Protein AF-A0A2N2DIF7-F1 (afdb_monomer_lite)

Radius of gyration: 13.76 Å; chains: 1; bounding box: 31×17×44 Å

pLDDT: mean 80.89, std 14.2, range [41.59, 93.69]

Sequence (59 aa):
MDRQPEGAALVNITAYSPKIRQQLTMGEESVNINMAVRYNSLENKTLVYVGSPLITTEY

Foldseek 3Di:
DDDDPVQDFPDKDWDDDPVDPAWDDDDPDITFKIWTWDQDPVVRDIDIDIGTRDDPDRD

Secondary structure (DSSP, 8-state):
-----TT--SEEEEE--TT----EEETTEEE-EEEEEEEETTTTEEEEEEESS------

Structure (mmCIF, N/CA/C/O backbone):
data_AF-A0A2N2DIF7-F1
#
_entry.id   AF-A0A2N2DIF7-F1
#
loop_
_atom_site.group_PDB
_atom_site.id
_atom_site.type_symbol
_atom_site.label_atom_id
_atom_site.label_alt_id
_atom_site.label_comp_id
_atom_site.label_asym_id
_atom_site.label_entity_id
_atom_site.label_seq_id
_atom_site.pdbx_PDB_ins_code
_atom_site.Cartn_x
_atom_site.Cartn_y
_atom_site.Cartn_z
_atom_site.occupancy
_atom_site.B_iso_or_equiv
_atom_site.auth_seq_id
_atom_site.auth_comp_id
_atom_site.auth_asym_id
_atom_site.auth_atom_id
_atom_site.pdbx_PDB_model_num
ATOM 1 N N . MET A 1 1 ? -0.762 -0.721 27.726 1.00 41.59 1 MET A N 1
ATOM 2 C CA . MET A 1 1 ? -1.422 -0.682 26.407 1.00 41.59 1 MET A CA 1
ATOM 3 C C . MET A 1 1 ? -0.661 0.298 25.544 1.00 41.59 1 MET A C 1
ATOM 5 O O . MET A 1 1 ? -0.595 1.464 25.911 1.00 41.59 1 MET A O 1
ATOM 9 N N . ASP A 1 2 ? -0.044 -0.186 24.474 1.00 48.06 2 ASP A N 1
ATOM 10 C CA . ASP A 1 2 ? 0.701 0.650 23.537 1.00 48.06 2 ASP A CA 1
ATOM 11 C C . ASP A 1 2 ? -0.308 1.489 22.736 1.00 48.06 2 ASP A C 1
ATOM 13 O O . ASP A 1 2 ? -1.133 0.943 22.000 1.00 48.06 2 ASP A O 1
ATOM 17 N N . ARG A 1 3 ? -0.353 2.804 22.982 1.00 54.69 3 ARG A N 1
ATOM 18 C CA . ARG A 1 3 ? -1.223 3.710 22.225 1.00 54.69 3 ARG A CA 1
ATOM 19 C C . ARG A 1 3 ? -0.534 3.986 20.896 1.00 54.69 3 ARG A C 1
ATOM 21 O O . ARG A 1 3 ? 0.369 4.813 20.834 1.00 54.69 3 ARG A O 1
ATOM 28 N N . GLN A 1 4 ? -0.978 3.305 19.844 1.00 57.81 4 GLN A N 1
ATOM 29 C CA . GLN A 1 4 ? -0.745 3.772 18.480 1.00 57.81 4 GLN A CA 1
ATOM 30 C C . GLN A 1 4 ? -1.228 5.234 18.406 1.00 57.81 4 GLN A C 1
ATOM 32 O O . GLN A 1 4 ? -2.348 5.504 18.857 1.00 57.81 4 GLN A O 1
ATOM 37 N N . PRO A 1 5 ? -0.406 6.185 17.930 1.00 58.09 5 PRO A N 1
ATOM 38 C CA . PRO A 1 5 ? -0.823 7.575 17.823 1.00 58.09 5 PRO A CA 1
ATOM 39 C C . PRO A 1 5 ? -2.046 7.653 16.907 1.00 58.09 5 PRO A C 1
ATOM 41 O O . PRO A 1 5 ? -2.035 7.120 15.796 1.00 58.09 5 PRO A O 1
ATOM 44 N N . GLU A 1 6 ? -3.118 8.281 17.391 1.00 55.12 6 GLU A N 1
ATOM 45 C CA . GLU A 1 6 ? -4.320 8.513 16.594 1.00 55.12 6 GLU A CA 1
ATOM 46 C C . GLU A 1 6 ? -3.933 9.369 15.377 1.00 55.12 6 GLU A C 1
ATOM 48 O O . GLU A 1 6 ? -3.615 10.545 15.521 1.00 55.12 6 GLU A O 1
ATOM 53 N N . GLY A 1 7 ? -3.865 8.744 14.196 1.00 55.50 7 GLY A N 1
ATOM 54 C CA . GLY A 1 7 ? -3.447 9.384 12.940 1.00 55.50 7 GLY A CA 1
ATOM 55 C C . GLY A 1 7 ? -2.466 8.565 12.091 1.00 55.50 7 GLY A C 1
ATOM 56 O O . GLY A 1 7 ? -2.381 8.781 10.887 1.00 55.50 7 GLY A O 1
ATOM 57 N N . ALA A 1 8 ? -1.763 7.579 12.661 1.00 60.72 8 ALA A N 1
ATOM 58 C CA . ALA A 1 8 ? -0.875 6.720 11.872 1.00 60.72 8 ALA A CA 1
ATOM 59 C C . ALA A 1 8 ? -1.653 5.595 11.161 1.00 60.72 8 ALA A C 1
ATOM 61 O O . ALA A 1 8 ? -2.465 4.895 11.772 1.00 60.72 8 ALA A O 1
ATOM 62 N N . ALA A 1 9 ? -1.394 5.392 9.864 1.00 63.62 9 ALA A N 1
ATOM 63 C CA . ALA A 1 9 ? -1.849 4.193 9.165 1.00 63.62 9 ALA A CA 1
ATOM 64 C C . ALA A 1 9 ? -1.188 2.962 9.802 1.00 63.62 9 ALA A C 1
ATOM 66 O O . ALA A 1 9 ? 0.030 2.925 9.969 1.00 63.62 9 ALA A O 1
ATOM 67 N N . LEU A 1 10 ? -1.988 1.946 10.131 1.00 73.88 10 LEU A N 1
ATOM 68 C CA . LEU A 1 10 ? -1.482 0.679 10.665 1.00 73.88 10 LEU A CA 1
ATOM 69 C C . LEU A 1 10 ? -0.643 -0.056 9.618 1.00 73.88 10 LEU A C 1
ATOM 71 O O . LEU A 1 10 ? 0.303 -0.761 9.954 1.00 73.88 10 LEU A O 1
ATOM 75 N N . VAL A 1 11 ? -1.015 0.098 8.346 1.00 84.06 11 VAL A N 1
ATOM 76 C CA . VAL A 1 11 ? -0.350 -0.528 7.206 1.00 84.06 11 VAL A CA 1
ATOM 77 C C . VAL A 1 11 ? -0.373 0.446 6.029 1.00 84.06 11 VAL A C 1
ATOM 79 O O . VAL A 1 11 ? -1.440 0.945 5.669 1.00 84.06 11 VAL A O 1
ATOM 82 N N . ASN A 1 12 ? 0.789 0.693 5.420 1.00 83.56 12 ASN A N 1
ATOM 83 C CA . ASN A 1 12 ? 0.932 1.441 4.170 1.00 83.56 12 ASN A CA 1
ATOM 84 C C . ASN A 1 12 ? 1.679 0.576 3.148 1.00 83.56 12 ASN A C 1
ATOM 86 O O . ASN A 1 12 ? 2.790 0.124 3.422 1.00 83.56 12 ASN A O 1
ATOM 90 N N . ILE A 1 13 ? 1.060 0.325 1.997 1.00 88.56 13 ILE A N 1
ATOM 91 C CA . ILE A 1 13 ? 1.583 -0.561 0.953 1.00 88.56 13 ILE A CA 1
ATOM 92 C C . ILE A 1 13 ? 1.601 0.196 -0.370 1.00 88.56 13 ILE A C 1
ATOM 94 O O . ILE A 1 13 ? 0.605 0.792 -0.779 1.00 88.56 13 ILE A O 1
ATOM 98 N N . THR A 1 14 ? 2.729 0.135 -1.065 1.00 90.69 14 THR A N 1
ATOM 99 C CA . THR A 1 14 ? 2.854 0.534 -2.465 1.00 90.69 14 THR A CA 1
ATOM 100 C C . THR A 1 14 ? 2.863 -0.702 -3.355 1.00 90.69 14 THR A C 1
ATOM 102 O O . THR A 1 14 ? 3.357 -1.762 -2.973 1.00 90.69 14 THR A O 1
ATOM 105 N N . ALA A 1 15 ? 2.278 -0.590 -4.542 1.00 90.62 15 ALA A N 1
ATOM 106 C CA . ALA A 1 15 ? 2.253 -1.667 -5.521 1.00 90.62 15 ALA A CA 1
ATOM 107 C C . ALA A 1 15 ? 2.323 -1.126 -6.954 1.00 90.62 15 ALA A C 1
ATOM 109 O O . ALA A 1 15 ? 2.107 0.062 -7.220 1.00 90.62 15 ALA A O 1
ATOM 110 N N . TYR A 1 16 ? 2.608 -2.040 -7.879 1.00 93.31 16 TYR A N 1
ATOM 111 C CA . TYR A 1 16 ? 2.636 -1.786 -9.311 1.00 93.31 16 TYR A CA 1
ATOM 112 C C . TYR A 1 16 ? 1.622 -2.664 -10.043 1.00 93.31 16 TYR A C 1
ATOM 114 O O . TYR A 1 16 ? 1.522 -3.867 -9.801 1.00 93.31 16 TYR A O 1
ATOM 122 N N . SER A 1 17 ? 0.909 -2.073 -10.995 1.00 92.19 17 SER A N 1
ATOM 123 C CA . SER A 1 17 ? 0.099 -2.784 -11.975 1.00 92.19 17 SER A CA 1
ATOM 124 C C . SER A 1 17 ? 0.380 -2.257 -13.380 1.00 92.19 17 SER A C 1
ATOM 126 O O . SER A 1 17 ? 0.159 -1.072 -13.629 1.00 92.19 17 SER A O 1
ATOM 128 N N . PRO A 1 18 ? 0.742 -3.106 -14.358 1.00 91.56 18 PRO A N 1
ATOM 129 C CA . PRO A 1 18 ? 0.978 -2.655 -15.733 1.00 91.56 18 PRO A CA 1
ATOM 130 C C . PRO A 1 18 ? -0.294 -2.137 -16.429 1.00 91.56 18 PRO A C 1
ATOM 132 O O . PRO A 1 18 ? -0.228 -1.582 -17.522 1.00 91.56 18 PRO A O 1
ATOM 135 N N . LYS A 1 19 ? -1.475 -2.320 -15.818 1.00 93.69 19 LYS A N 1
ATOM 136 C CA . LYS A 1 19 ? -2.759 -1.837 -16.347 1.00 93.69 19 LYS A CA 1
ATOM 137 C C . LYS A 1 19 ? -3.030 -0.361 -16.036 1.00 93.69 19 LYS A C 1
ATOM 139 O O . LYS A 1 19 ? -3.938 0.214 -16.632 1.00 93.69 19 LYS A O 1
ATOM 144 N N . ILE A 1 20 ? -2.274 0.251 -15.124 1.00 92.00 20 ILE A N 1
ATOM 145 C CA . ILE A 1 20 ? -2.432 1.657 -14.737 1.00 92.00 20 ILE A CA 1
ATOM 146 C C . ILE A 1 20 ? -1.320 2.464 -15.408 1.00 92.00 20 ILE A C 1
ATOM 148 O O . ILE A 1 20 ? -0.143 2.290 -15.107 1.00 92.00 20 ILE A O 1
ATOM 152 N N . ARG A 1 21 ? -1.704 3.352 -16.334 1.00 89.44 21 ARG A N 1
ATOM 153 C CA . ARG A 1 21 ? -0.751 4.144 -17.138 1.00 89.44 21 ARG A CA 1
ATOM 154 C C . ARG A 1 21 ? 0.026 5.169 -16.315 1.00 89.44 21 ARG A C 1
ATOM 156 O O . ARG A 1 21 ? 1.162 5.483 -16.642 1.00 89.44 21 ARG A O 1
ATOM 163 N N . GLN A 1 22 ? -0.614 5.738 -15.299 1.00 88.75 22 GLN A N 1
ATOM 164 C CA . GLN A 1 22 ? -0.024 6.766 -14.452 1.00 88.75 22 GLN A CA 1
ATOM 165 C C . GLN A 1 22 ? 0.845 6.092 -13.396 1.00 88.75 22 GLN A C 1
ATOM 167 O O . GLN A 1 22 ? 0.334 5.302 -12.615 1.00 88.75 22 GLN A O 1
ATOM 172 N N . GLN A 1 23 ? 2.140 6.389 -13.372 1.00 89.75 23 GLN A N 1
ATOM 173 C CA . GLN A 1 23 ? 3.081 5.787 -12.431 1.00 89.75 23 GLN A CA 1
ATOM 174 C C . GLN A 1 23 ? 4.093 6.813 -11.934 1.00 89.75 23 GLN A C 1
ATOM 176 O O . GLN A 1 23 ? 4.404 7.782 -12.627 1.00 89.75 23 GLN A O 1
ATOM 181 N N . LEU A 1 24 ? 4.598 6.577 -10.730 1.00 90.38 24 LEU A N 1
ATOM 182 C CA . LEU A 1 24 ? 5.726 7.274 -10.136 1.00 90.38 24 LEU A CA 1
ATOM 183 C C . LEU A 1 24 ? 6.930 6.336 -10.156 1.00 90.38 24 LEU A C 1
ATOM 185 O O . LEU A 1 24 ? 6.816 5.167 -9.795 1.00 90.38 24 LEU A O 1
ATOM 189 N N . THR A 1 25 ? 8.082 6.855 -10.563 1.00 89.56 25 THR A N 1
ATOM 190 C CA . THR A 1 25 ? 9.351 6.135 -10.456 1.00 89.56 25 THR A CA 1
ATOM 191 C C . THR A 1 25 ? 10.025 6.547 -9.153 1.00 89.56 25 THR A C 1
ATOM 193 O O . THR A 1 25 ? 10.308 7.728 -8.946 1.00 89.56 25 THR A O 1
ATOM 196 N N . MET A 1 26 ? 10.257 5.584 -8.267 1.00 83.38 26 MET A N 1
ATOM 197 C CA . MET A 1 26 ? 10.917 5.763 -6.977 1.00 83.38 26 MET A CA 1
ATOM 198 C C . MET A 1 26 ? 12.207 4.941 -6.984 1.00 83.38 26 MET A C 1
ATOM 200 O O . MET A 1 26 ? 12.204 3.746 -6.705 1.00 83.38 26 MET A O 1
ATOM 204 N N . GLY A 1 27 ? 13.321 5.578 -7.352 1.00 86.69 27 GLY A N 1
ATOM 205 C CA . GLY A 1 27 ? 14.583 4.871 -7.576 1.00 86.69 27 GLY A CA 1
ATOM 206 C C . GLY A 1 27 ? 14.496 3.961 -8.803 1.00 86.69 27 GLY A C 1
ATOM 207 O O . GLY A 1 27 ? 14.213 4.439 -9.900 1.00 86.69 27 GLY A O 1
ATOM 208 N N . GLU A 1 28 ? 14.733 2.663 -8.613 1.00 89.44 28 GLU A N 1
ATOM 209 C CA . GLU A 1 28 ? 14.625 1.644 -9.671 1.00 89.44 28 GLU A CA 1
ATOM 210 C C . GLU A 1 28 ? 13.216 1.034 -9.774 1.00 89.44 28 GLU A C 1
ATOM 212 O O . GLU A 1 28 ? 12.916 0.312 -10.725 1.00 89.44 28 GLU A O 1
ATOM 217 N N . GLU A 1 29 ? 12.329 1.338 -8.823 1.00 87.88 29 GLU A N 1
ATOM 218 C CA . GLU A 1 29 ? 10.984 0.777 -8.771 1.00 87.88 29 GLU A CA 1
ATOM 219 C C . GLU A 1 29 ? 9.948 1.728 -9.377 1.00 87.88 29 GLU A C 1
ATOM 221 O O . GLU A 1 29 ? 10.011 2.951 -9.234 1.00 87.88 29 GLU A O 1
ATOM 226 N N . SER A 1 30 ? 8.951 1.158 -10.053 1.00 90.94 30 SER A N 1
ATOM 227 C CA . SER A 1 30 ? 7.757 1.885 -10.488 1.00 90.94 30 SER A CA 1
ATOM 228 C C . SER A 1 30 ? 6.599 1.559 -9.558 1.00 90.94 30 SER A C 1
ATOM 230 O O . SER A 1 30 ? 6.310 0.391 -9.320 1.00 90.94 30 SER A O 1
ATOM 232 N N . VAL A 1 31 ? 5.900 2.582 -9.079 1.00 92.06 31 VAL A N 1
ATOM 233 C CA . VAL A 1 31 ? 4.733 2.46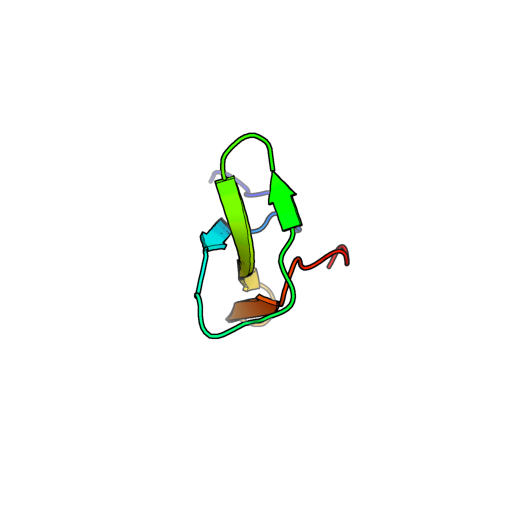5 -8.198 1.00 92.06 31 VAL A CA 1
ATOM 234 C C . VAL A 1 31 ? 3.561 3.197 -8.835 1.00 92.06 31 VAL A C 1
ATOM 236 O O . VAL A 1 31 ? 3.703 4.312 -9.334 1.00 92.06 31 VAL A O 1
ATOM 239 N N . ASN A 1 32 ? 2.381 2.587 -8.824 1.00 93.69 32 ASN A N 1
ATOM 240 C CA . ASN A 1 32 ? 1.159 3.245 -9.295 1.00 93.69 32 ASN A CA 1
ATOM 241 C C . ASN A 1 32 ? -0.088 2.925 -8.473 1.00 93.69 32 ASN A C 1
ATOM 243 O O . ASN A 1 32 ? -1.187 3.342 -8.830 1.00 93.69 32 ASN A O 1
ATOM 247 N N . ILE A 1 33 ? 0.077 2.211 -7.366 1.00 92.69 33 ILE A N 1
ATOM 248 C CA . ILE A 1 33 ? -0.974 1.957 -6.395 1.00 92.69 33 ILE A CA 1
ATOM 249 C C . ILE A 1 33 ? -0.394 2.249 -5.020 1.00 92.69 33 ILE A C 1
ATOM 251 O O . ILE A 1 33 ? 0.686 1.766 -4.677 1.00 92.69 33 ILE A O 1
ATOM 255 N N . ASN A 1 34 ? -1.142 2.989 -4.214 1.00 9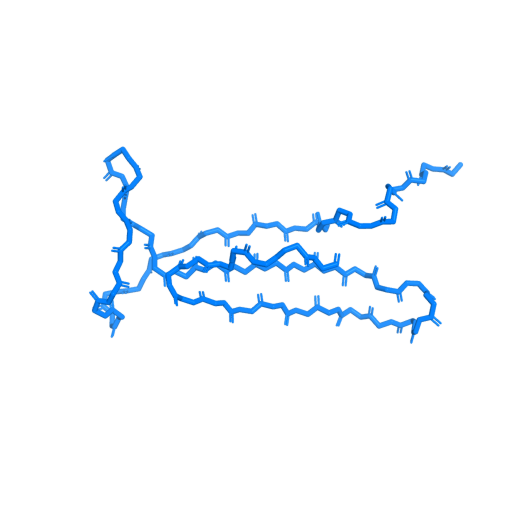1.19 34 ASN A N 1
ATOM 256 C CA . ASN A 1 34 ? -0.877 3.151 -2.798 1.00 91.19 34 ASN A CA 1
ATOM 257 C C . ASN A 1 34 ? -2.125 2.782 -1.996 1.00 91.19 34 ASN A C 1
ATOM 259 O O . ASN A 1 34 ? -3.234 3.200 -2.332 1.00 91.19 34 ASN A O 1
ATOM 263 N N . MET A 1 35 ? -1.934 1.980 -0.954 1.00 90.50 35 MET A N 1
ATOM 264 C CA . MET A 1 35 ? -2.982 1.528 -0.056 1.00 90.50 35 MET A CA 1
ATOM 265 C C . MET A 1 35 ? -2.608 1.852 1.384 1.00 90.50 35 MET A C 1
ATOM 267 O O . MET A 1 35 ? -1.553 1.435 1.856 1.00 90.50 35 MET A O 1
ATOM 271 N N . ALA A 1 36 ? -3.514 2.518 2.091 1.00 90.00 36 ALA A N 1
ATOM 272 C CA . ALA A 1 36 ? -3.381 2.798 3.512 1.00 90.00 36 ALA A CA 1
ATOM 273 C C . ALA A 1 36 ? -4.551 2.176 4.279 1.00 90.00 36 ALA A C 1
ATOM 275 O O . ALA A 1 36 ? -5.715 2.348 3.906 1.00 90.00 36 ALA A O 1
ATOM 276 N N . VAL A 1 37 ? -4.243 1.463 5.360 1.00 88.81 37 VAL A N 1
ATOM 277 C CA . VAL A 1 37 ? -5.238 0.858 6.250 1.00 88.81 37 VAL A CA 1
ATOM 278 C C . VAL A 1 37 ? -5.099 1.448 7.641 1.00 88.81 37 VAL A C 1
ATOM 280 O O . VAL A 1 37 ? -4.010 1.486 8.216 1.00 88.81 37 VAL A O 1
ATOM 283 N N . ARG A 1 38 ? -6.225 1.883 8.200 1.00 86.62 38 ARG A N 1
ATOM 284 C CA . ARG A 1 38 ? -6.323 2.489 9.528 1.00 86.62 38 ARG A CA 1
ATOM 285 C C . ARG A 1 38 ? -7.509 1.896 10.267 1.00 86.62 38 ARG A C 1
ATOM 287 O O . ARG A 1 38 ? -8.590 1.759 9.703 1.00 86.62 38 ARG A O 1
ATOM 294 N N . TYR A 1 39 ? -7.332 1.620 11.551 1.00 86.75 39 TYR A N 1
ATOM 295 C CA . TYR A 1 39 ? -8.460 1.361 12.434 1.00 86.75 39 TYR A CA 1
ATOM 296 C C . TYR A 1 39 ? -8.924 2.673 13.074 1.00 86.75 39 TYR A C 1
ATOM 298 O O . TYR A 1 39 ? -8.125 3.400 13.664 1.00 86.75 39 TYR A O 1
ATOM 306 N N . ASN A 1 40 ? -10.208 2.990 12.938 1.00 84.75 40 ASN A N 1
ATOM 307 C CA . ASN A 1 40 ? -10.860 4.074 13.655 1.00 84.75 40 ASN A CA 1
ATOM 308 C C . ASN A 1 40 ? -11.579 3.485 14.877 1.00 84.75 40 ASN A C 1
ATOM 310 O O . ASN A 1 40 ? -12.615 2.832 14.739 1.00 84.75 40 ASN A O 1
ATOM 314 N N . SER A 1 41 ? -11.028 3.726 16.066 1.00 84.44 41 SER A N 1
ATOM 315 C CA . SER A 1 41 ? -11.586 3.261 17.340 1.00 84.44 41 SER A CA 1
ATOM 316 C C . SER A 1 41 ? -12.895 3.959 17.711 1.00 84.44 41 SER A C 1
ATOM 318 O O . SER A 1 41 ? -13.751 3.324 18.322 1.00 84.44 41 SER A O 1
ATOM 320 N N . LEU A 1 42 ? -13.076 5.225 17.318 1.00 87.56 42 LEU A N 1
ATOM 321 C CA . LEU A 1 42 ? -14.280 6.006 17.610 1.00 87.56 42 LEU A CA 1
ATOM 322 C C . LEU A 1 42 ? -15.497 5.455 16.864 1.00 87.56 42 LEU A C 1
ATOM 324 O O . LEU A 1 42 ? -16.584 5.350 17.424 1.00 87.56 42 LEU A O 1
ATOM 328 N N . GLU A 1 43 ? -15.303 5.079 15.602 1.00 88.69 43 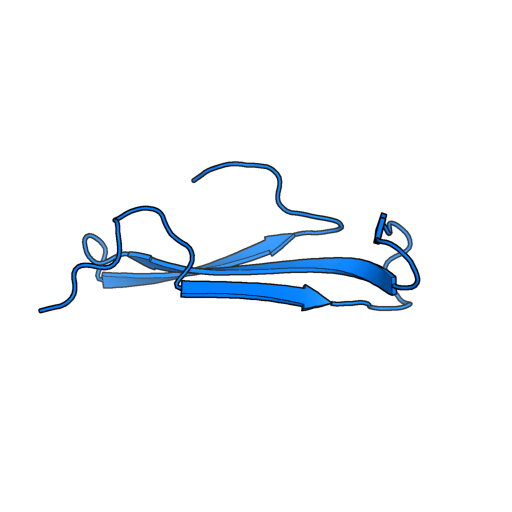GLU A N 1
ATOM 329 C CA . GLU A 1 43 ? -16.363 4.514 14.764 1.00 88.69 43 GLU A CA 1
ATOM 330 C C . GLU A 1 43 ? -16.399 2.979 14.786 1.00 88.69 43 GLU A C 1
ATOM 332 O O . GLU A 1 43 ? -17.297 2.391 14.183 1.00 88.69 43 GLU A O 1
ATOM 337 N N . ASN A 1 44 ? -15.434 2.332 15.457 1.00 88.19 44 ASN A N 1
ATOM 338 C CA . ASN A 1 44 ? -15.224 0.880 15.461 1.00 88.19 44 ASN A CA 1
ATOM 339 C C . ASN A 1 44 ? -15.189 0.296 14.033 1.00 88.19 44 ASN A C 1
ATOM 341 O O . ASN A 1 44 ? -15.889 -0.666 13.707 1.00 88.19 44 ASN A O 1
ATOM 345 N N . LYS A 1 45 ? -14.405 0.924 13.148 1.00 90.38 45 LYS A N 1
ATOM 346 C CA . LYS A 1 45 ? -14.322 0.577 11.720 1.00 90.38 45 LYS A CA 1
ATOM 347 C C . LYS A 1 45 ? -12.882 0.525 11.238 1.00 90.38 45 LYS A C 1
ATOM 349 O O . LYS A 1 45 ? -12.052 1.341 11.626 1.00 90.38 45 LYS A O 1
ATOM 354 N N . THR A 1 46 ? -12.620 -0.384 10.307 1.00 89.25 46 THR A N 1
ATOM 355 C CA . THR A 1 46 ? -11.386 -0.383 9.518 1.00 89.25 46 THR A CA 1
ATOM 356 C C . THR A 1 46 ? -11.613 0.415 8.243 1.00 89.25 46 THR A C 1
ATOM 358 O O . THR A 1 46 ? -12.483 0.082 7.439 1.00 89.25 46 THR A O 1
ATOM 361 N N . LEU A 1 47 ? -10.829 1.471 8.067 1.00 88.62 47 LEU A N 1
ATOM 362 C CA . LEU A 1 47 ? -10.811 2.311 6.879 1.00 88.62 47 LEU A CA 1
ATOM 363 C C . LEU A 1 47 ? -9.699 1.821 5.952 1.00 88.62 47 LEU A C 1
ATOM 365 O O . LEU A 1 47 ? -8.561 1.630 6.384 1.00 88.62 47 LEU A O 1
ATOM 369 N N . VAL A 1 48 ? -10.045 1.617 4.683 1.00 89.56 48 VAL A N 1
ATOM 370 C CA . VAL A 1 48 ? -9.110 1.223 3.628 1.00 89.56 48 VAL A CA 1
ATOM 371 C C . VAL A 1 48 ? -9.148 2.294 2.552 1.00 89.56 48 VAL A C 1
ATOM 373 O O . VAL A 1 48 ? -10.185 2.514 1.927 1.00 89.56 48 VAL A O 1
ATOM 376 N N . TYR A 1 49 ? -8.013 2.943 2.334 1.00 89.19 49 TYR A N 1
ATOM 377 C CA . TYR A 1 49 ? -7.827 3.916 1.270 1.00 89.19 49 TYR A CA 1
ATOM 378 C C . TYR A 1 49 ? -6.985 3.289 0.168 1.00 89.19 49 TYR A C 1
ATOM 380 O O . TYR A 1 49 ? -5.962 2.671 0.452 1.00 89.19 49 TYR A O 1
ATOM 388 N N . VAL A 1 50 ? -7.411 3.453 -1.084 1.00 89.25 50 VAL A N 1
ATOM 389 C CA . VAL A 1 50 ? -6.672 3.006 -2.270 1.00 89.25 50 VAL A CA 1
ATOM 390 C C . VAL A 1 50 ? -6.605 4.168 -3.249 1.00 89.25 50 VAL A C 1
ATOM 392 O O . VAL A 1 50 ? -7.640 4.706 -3.641 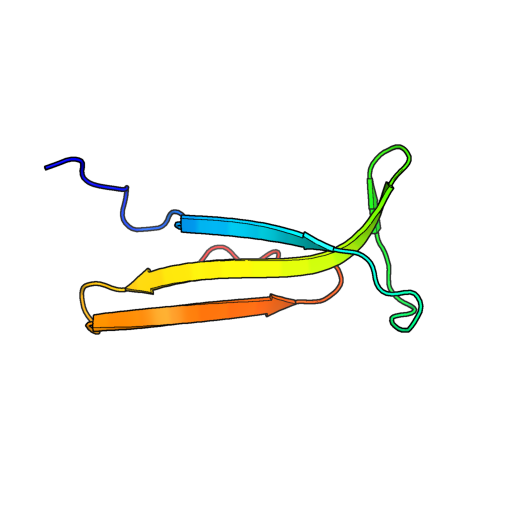1.00 89.25 50 VAL A O 1
ATOM 395 N N . GLY A 1 51 ? -5.393 4.558 -3.634 1.00 88.38 51 GLY A N 1
ATOM 396 C CA . GLY A 1 51 ? -5.138 5.666 -4.548 1.00 88.38 51 GLY A CA 1
ATOM 397 C C . GLY A 1 51 ? -4.128 5.306 -5.633 1.00 88.38 51 GLY A C 1
ATOM 398 O O . GLY A 1 51 ? -3.340 4.374 -5.490 1.00 88.38 51 GLY A O 1
ATOM 399 N N . SER A 1 52 ? -4.158 6.070 -6.723 1.00 88.25 52 SER A N 1
ATOM 400 C CA . SER A 1 52 ? -3.213 5.979 -7.837 1.00 88.25 52 SER A CA 1
ATOM 401 C C . SER A 1 52 ? -2.812 7.393 -8.281 1.00 88.25 52 SER A C 1
ATOM 403 O O . SER A 1 52 ? -3.708 8.202 -8.527 1.00 88.25 52 SER A O 1
ATOM 405 N N . PRO A 1 53 ? -1.510 7.700 -8.446 1.00 76.62 53 PRO A N 1
ATOM 406 C CA . PRO A 1 53 ? -0.371 6.827 -8.151 1.00 76.62 53 PRO A CA 1
ATOM 407 C C . PRO A 1 53 ? 0.002 6.795 -6.655 1.00 76.62 53 PRO A C 1
ATOM 409 O O . PRO A 1 53 ? 0.588 5.815 -6.204 1.00 76.62 53 PRO A O 1
ATOM 412 N N . LEU A 1 54 ? -0.351 7.839 -5.889 1.00 76.44 54 LEU A N 1
ATOM 413 C CA . LEU A 1 54 ? -0.067 7.974 -4.456 1.00 76.44 54 LEU A CA 1
ATOM 414 C C . LEU A 1 54 ? -1.168 8.786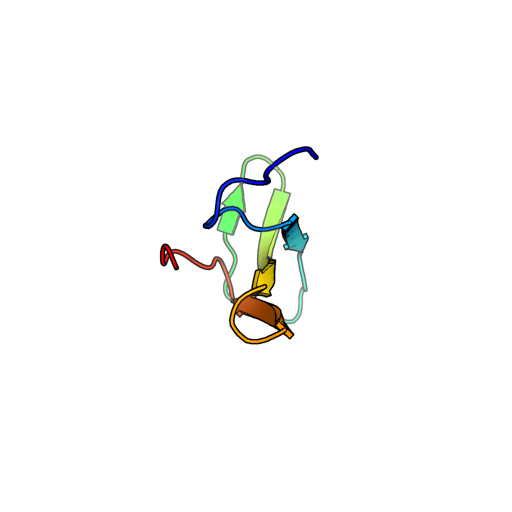 -3.757 1.00 76.44 54 LEU A C 1
ATOM 416 O O . LEU A 1 54 ? -1.705 9.728 -4.339 1.00 76.44 54 LEU A O 1
ATOM 420 N N . ILE A 1 55 ? -1.489 8.438 -2.510 1.00 73.25 55 ILE A N 1
ATOM 421 C CA . ILE A 1 55 ? -2.369 9.233 -1.648 1.00 73.25 55 ILE A CA 1
ATOM 422 C C . ILE A 1 55 ? -1.517 10.336 -1.002 1.00 73.25 55 ILE A C 1
ATOM 424 O O . ILE A 1 55 ? -0.580 10.034 -0.272 1.00 73.25 55 ILE A O 1
ATOM 428 N N . THR A 1 56 ? -1.812 11.608 -1.282 1.00 66.00 56 THR A N 1
ATOM 429 C CA . THR A 1 56 ? -1.023 12.763 -0.792 1.00 66.00 56 THR A CA 1
ATOM 430 C C . THR A 1 56 ? -1.725 13.579 0.295 1.00 66.00 56 THR A C 1
ATOM 432 O O . THR A 1 56 ? -1.202 14.602 0.723 1.00 66.00 56 THR A O 1
ATOM 435 N N . THR A 1 57 ? -2.924 13.173 0.709 1.00 59.66 57 THR A N 1
ATOM 436 C CA . THR A 1 57 ? -3.690 13.843 1.766 1.00 59.66 57 THR A CA 1
ATOM 437 C C . THR A 1 57 ? -3.366 13.220 3.118 1.00 59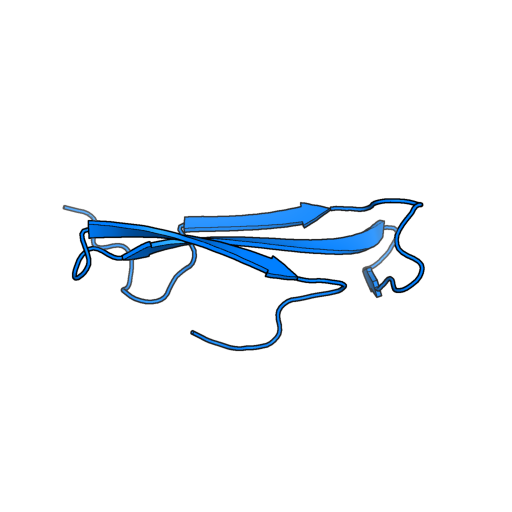.66 57 THR A C 1
ATOM 439 O O . THR A 1 57 ? -3.411 12.000 3.267 1.00 59.66 57 THR A O 1
ATOM 442 N N . GLU A 1 58 ? -3.069 14.071 4.099 1.00 54.03 58 GLU A N 1
ATOM 443 C CA . GLU A 1 58 ? -3.085 13.709 5.518 1.00 54.03 58 GLU A CA 1
ATOM 444 C C . GLU A 1 58 ? -4.547 13.606 5.993 1.00 54.03 58 GLU A C 1
ATOM 446 O O . GLU A 1 58 ? -5.371 14.448 5.627 1.00 54.03 58 GLU A O 1
ATOM 451 N N . TYR A 1 59 ? -4.881 12.566 6.765 1.00 52.31 59 TYR A N 1
ATOM 452 C CA . TYR A 1 59 ? -6.251 12.241 7.202 1.00 52.31 59 TYR A CA 1
ATOM 453 C C . TYR A 1 59 ? -6.368 12.082 8.715 1.00 52.31 59 TYR A C 1
ATOM 455 O O . TYR A 1 59 ? -5.433 11.519 9.323 1.00 52.31 59 TYR A O 1
#